Protein AF-D7KHI1-F1 (afdb_monomer)

Radius of gyration: 19.26 Å; Cα contacts (8 Å, |Δi|>4): 68; chains: 1; bounding box: 57×37×39 Å

Organism: Arabidopsis lyrata subsp. lyrata (NCBI:txid81972)

Foldseek 3Di:
DPPPPVVVVVVVVVVVCCVPPCPPPPVQVCQQCVLVVQLVPPPDPCSVPRDNPRDDDDDDPLAEDDPDPVLVVLLVVQLVVLCVPPRPVSRSVDYSPCSVVVVVVVVVVVVVVVD

Sequence (115 aa):
MYMGIRYQSNCNRYQSKLIHGYSQLDKTHYLQTFPYLVRKFGANELMQNFPLQPLTFARNTHVAQASDIANSGMLALYFLEAHATGGISKVYLVQESGMRERAEQLAVEMYEHEK

Secondary structure (DSSP, 8-state):
--SSHHHHHHHHHHHHHHHHHSTTHHHHHHHHHHHHHHHHH--SHHHHT---SPPPP----SSPPPSSGGGHHHHHHHHHHHHHHHHHHHHTT--STTHHHHHHHHHHHHHHHT-

InterPro domains:
  IPR003653 Ulp1 protease family, C-terminal catalytic domain [PF02902] (34-113)

Solvent-accessible surface area (backbone atoms only — not comparable to full-atom values): 6890 Å² total; per-residue (Å²): 144,82,77,67,65,67,57,58,55,50,52,53,55,52,47,57,51,54,67,70,66,50,69,66,70,51,60,56,49,51,31,56,44,47,36,55,50,41,33,74,72,37,92,46,72,69,32,53,63,43,69,75,65,64,58,81,87,78,90,72,80,70,45,65,73,68,92,44,79,86,46,45,64,58,52,52,52,52,40,51,52,27,32,73,76,58,33,71,72,38,28,50,69,48,62,71,78,63,50,66,64,50,50,54,49,50,54,49,53,56,59,59,72,76,108

pLDDT: mean 73.82, std 22.14, range [28.47, 93.62]

Mean predicted aligned error: 12.73 Å

Structure (mmCIF, N/CA/C/O backbone):
data_AF-D7KHI1-F1
#
_entry.id   AF-D7KHI1-F1
#
loop_
_atom_site.group_PDB
_atom_site.id
_atom_site.type_symbol
_atom_site.label_atom_id
_atom_site.label_alt_id
_atom_site.label_comp_id
_atom_site.label_asym_id
_atom_site.label_entity_id
_atom_site.label_seq_id
_atom_site.pdbx_PDB_ins_code
_atom_site.Cartn_x
_atom_site.Cartn_y
_atom_site.Cartn_z
_atom_site.occupancy
_atom_site.B_iso_or_equiv
_atom_site.auth_seq_id
_atom_site.auth_comp_id
_atom_site.auth_asym_id
_atom_site.auth_atom_id
_atom_site.pdbx_PDB_model_num
ATOM 1 N N . MET A 1 1 ? 43.424 5.926 -7.056 1.00 37.22 1 MET A N 1
ATOM 2 C CA . MET A 1 1 ? 42.399 4.874 -7.240 1.00 37.22 1 MET A CA 1
ATOM 3 C C . MET A 1 1 ? 42.355 3.957 -6.009 1.00 37.22 1 MET A C 1
ATOM 5 O O . MET A 1 1 ? 42.793 2.832 -6.098 1.00 37.22 1 MET A O 1
ATOM 9 N N . TYR A 1 2 ? 41.902 4.434 -4.837 1.00 33.53 2 TYR A N 1
ATOM 10 C CA . TYR A 1 2 ? 41.768 3.600 -3.613 1.00 33.53 2 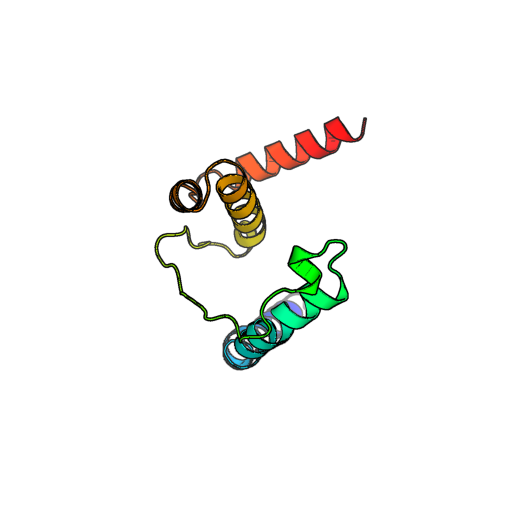TYR A CA 1
ATOM 11 C C . TYR A 1 2 ? 40.693 4.130 -2.631 1.00 33.53 2 TYR A C 1
ATOM 13 O O . TYR A 1 2 ? 40.732 3.845 -1.439 1.00 33.53 2 TYR A O 1
ATOM 21 N N . MET A 1 3 ? 39.707 4.896 -3.120 1.00 29.20 3 MET A N 1
ATOM 22 C CA . MET A 1 3 ? 38.611 5.444 -2.295 1.00 29.20 3 MET A CA 1
ATOM 23 C C . MET A 1 3 ? 37.235 4.796 -2.547 1.00 29.20 3 MET A C 1
ATOM 25 O O . MET A 1 3 ? 36.268 5.183 -1.908 1.00 29.20 3 MET A O 1
ATOM 29 N N . GLY A 1 4 ? 37.124 3.796 -3.431 1.00 29.72 4 GLY A N 1
ATOM 30 C CA . GLY A 1 4 ? 35.842 3.119 -3.711 1.00 29.72 4 GLY A CA 1
ATOM 31 C C . GLY A 1 4 ? 35.538 1.924 -2.796 1.00 29.72 4 GLY A C 1
ATOM 32 O O . GLY A 1 4 ? 34.393 1.680 -2.435 1.00 29.72 4 GLY A O 1
ATOM 33 N N . ILE A 1 5 ? 36.570 1.198 -2.353 1.00 31.17 5 ILE A N 1
ATOM 34 C CA . ILE A 1 5 ? 36.395 -0.120 -1.713 1.00 31.17 5 ILE A CA 1
ATOM 35 C C . ILE A 1 5 ? 35.991 0.001 -0.228 1.00 31.17 5 ILE A C 1
ATOM 37 O O . ILE A 1 5 ? 35.263 -0.842 0.299 1.00 31.17 5 ILE A O 1
ATOM 41 N N . ARG A 1 6 ? 36.396 1.077 0.467 1.00 28.47 6 ARG A N 1
ATOM 42 C CA . ARG A 1 6 ? 36.037 1.282 1.888 1.00 28.47 6 ARG A CA 1
ATOM 43 C C . ARG A 1 6 ? 34.580 1.709 2.101 1.00 28.47 6 ARG A C 1
ATOM 45 O O . ARG A 1 6 ? 34.032 1.409 3.158 1.00 28.47 6 ARG A O 1
ATOM 52 N N . TYR A 1 7 ? 33.943 2.350 1.119 1.00 31.72 7 TYR A N 1
ATOM 53 C CA . TYR A 1 7 ? 32.537 2.762 1.233 1.00 31.72 7 TYR A CA 1
ATOM 54 C C . TYR A 1 7 ? 31.579 1.568 1.093 1.00 31.72 7 TYR A C 1
ATOM 56 O O . TYR A 1 7 ? 30.660 1.416 1.897 1.00 31.72 7 TYR A O 1
ATOM 64 N N . GLN A 1 8 ? 31.854 0.652 0.157 1.00 31.44 8 GLN A N 1
ATOM 65 C CA . GLN A 1 8 ? 31.061 -0.572 -0.030 1.00 31.44 8 GLN A CA 1
ATOM 66 C C . GLN A 1 8 ? 31.151 -1.535 1.162 1.00 31.44 8 GLN A C 1
ATOM 68 O O . GLN A 1 8 ? 30.141 -2.096 1.583 1.00 31.44 8 GLN A O 1
ATOM 73 N N . SER A 1 9 ? 32.338 -1.688 1.759 1.00 30.64 9 SER A N 1
ATOM 74 C CA . SER A 1 9 ? 32.522 -2.587 2.907 1.00 30.64 9 SER A CA 1
ATOM 75 C C . SER A 1 9 ? 31.790 -2.097 4.166 1.00 30.64 9 SER A C 1
ATOM 77 O O . SER A 1 9 ? 31.181 -2.894 4.882 1.00 30.64 9 SER A O 1
ATOM 79 N N . ASN A 1 10 ? 31.752 -0.779 4.402 1.00 31.16 10 ASN A N 1
ATOM 80 C CA . ASN A 1 10 ? 30.966 -0.215 5.500 1.00 31.16 10 ASN A CA 1
ATOM 81 C C . ASN A 1 10 ? 29.458 -0.341 5.246 1.00 31.16 10 ASN A C 1
ATOM 83 O O . ASN A 1 10 ? 28.740 -0.734 6.162 1.00 31.16 10 ASN A O 1
ATOM 87 N N . CYS A 1 11 ? 28.978 -0.113 4.019 1.00 33.50 11 CYS A N 1
ATOM 88 C CA . CYS A 1 11 ? 27.557 -0.274 3.691 1.00 33.50 11 CYS A CA 1
ATOM 89 C C . CYS A 1 11 ? 27.066 -1.708 3.967 1.00 33.50 11 CYS A C 1
ATOM 91 O O . CYS A 1 11 ? 26.061 -1.893 4.649 1.00 33.50 11 CYS A O 1
ATOM 93 N N . ASN A 1 12 ? 27.848 -2.725 3.588 1.00 32.59 12 ASN A N 1
ATOM 94 C CA . ASN A 1 12 ? 27.519 -4.129 3.866 1.00 32.59 12 ASN A CA 1
ATOM 95 C C . ASN A 1 12 ? 27.534 -4.475 5.367 1.00 32.59 12 ASN A C 1
ATOM 97 O O . ASN A 1 12 ? 26.731 -5.286 5.834 1.00 32.59 12 ASN A O 1
ATOM 101 N N . ARG A 1 13 ? 28.411 -3.843 6.160 1.00 29.84 13 ARG A N 1
ATOM 102 C CA . ARG A 1 13 ? 28.491 -4.076 7.613 1.00 29.84 13 ARG A CA 1
ATOM 103 C C . ARG A 1 13 ? 27.348 -3.410 8.382 1.00 29.84 13 ARG A C 1
ATOM 105 O O . ARG A 1 13 ? 26.873 -3.979 9.366 1.00 29.84 13 ARG A O 1
ATOM 112 N N . TYR A 1 14 ? 26.882 -2.247 7.922 1.00 34.34 14 TYR A N 1
ATOM 113 C CA . TYR A 1 14 ? 25.665 -1.615 8.437 1.00 34.34 14 TYR A CA 1
ATOM 114 C C . TYR A 1 14 ? 24.410 -2.374 7.992 1.00 34.34 14 TYR A C 1
ATOM 116 O O . TYR A 1 14 ? 23.530 -2.593 8.819 1.00 34.34 14 TYR A O 1
ATOM 124 N N . GLN A 1 15 ? 24.359 -2.878 6.756 1.00 36.22 15 GLN A N 1
ATOM 125 C CA . GLN A 1 15 ? 23.242 -3.697 6.273 1.00 36.22 15 GLN A CA 1
ATOM 126 C C . GLN A 1 15 ? 23.112 -5.024 7.033 1.00 36.22 15 GLN A C 1
ATOM 128 O O . GLN A 1 15 ? 22.011 -5.385 7.437 1.00 36.22 15 GLN A O 1
ATOM 133 N N . SER A 1 16 ? 24.215 -5.714 7.340 1.00 33.03 16 SER A N 1
ATOM 134 C CA . SER A 1 16 ? 24.165 -6.957 8.128 1.00 33.03 16 SER A CA 1
ATOM 135 C C . SER A 1 16 ? 23.608 -6.739 9.547 1.00 33.03 16 SER A C 1
ATOM 137 O O . SER A 1 16 ? 22.804 -7.544 10.021 1.00 33.03 16 SER A O 1
ATOM 139 N N . LYS A 1 17 ? 23.958 -5.621 10.204 1.00 33.16 17 LYS A N 1
ATOM 140 C CA . LYS A 1 17 ? 23.430 -5.278 11.538 1.00 33.16 17 LYS A CA 1
ATOM 141 C C . LYS A 1 17 ? 22.001 -4.722 11.505 1.00 33.16 17 LYS A C 1
ATOM 143 O O . LYS A 1 17 ? 21.233 -5.011 12.420 1.00 33.16 17 LYS A O 1
ATOM 148 N N . LEU A 1 18 ? 21.622 -3.989 10.455 1.00 40.12 18 LEU A N 1
ATOM 149 C CA . LEU A 1 18 ? 20.256 -3.486 10.263 1.00 40.12 18 LEU A CA 1
ATOM 150 C C . LEU A 1 18 ? 19.262 -4.620 9.974 1.00 40.12 18 LEU A C 1
ATOM 152 O O . LEU A 1 18 ? 18.162 -4.620 10.516 1.00 40.12 18 LEU A O 1
ATOM 156 N N . ILE A 1 19 ? 19.660 -5.629 9.195 1.00 45.12 19 ILE A N 1
ATOM 157 C CA . ILE A 1 19 ? 18.758 -6.714 8.778 1.00 45.12 19 ILE A CA 1
ATOM 158 C C . ILE A 1 19 ? 18.506 -7.727 9.912 1.00 45.12 19 ILE A C 1
ATOM 160 O O . ILE A 1 19 ? 17.397 -8.247 10.025 1.00 45.12 19 ILE A O 1
ATOM 164 N N . HIS A 1 20 ? 19.488 -7.985 10.786 1.00 38.81 20 HIS A N 1
ATOM 165 C CA . HIS A 1 20 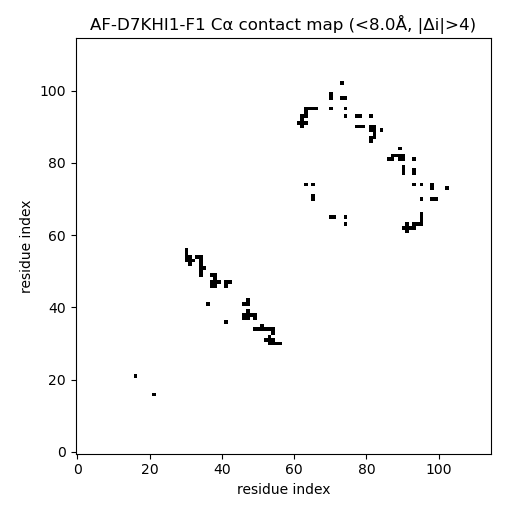? 19.345 -8.992 11.852 1.00 38.81 20 HIS A CA 1
ATOM 166 C C . HIS A 1 20 ? 18.976 -8.427 13.237 1.00 38.81 20 HIS A C 1
ATOM 168 O O . HIS A 1 20 ? 18.363 -9.147 14.020 1.00 38.81 20 HIS A O 1
ATOM 174 N N . GLY A 1 21 ? 19.295 -7.164 13.553 1.00 32.00 21 GLY A N 1
ATOM 175 C CA . GLY A 1 21 ? 19.064 -6.588 14.891 1.00 32.00 21 GLY A CA 1
ATOM 176 C C . GLY A 1 21 ? 17.744 -5.826 15.076 1.00 32.00 21 GLY A C 1
ATOM 177 O O . GLY A 1 21 ? 17.222 -5.774 16.186 1.00 32.00 21 GLY A O 1
ATOM 178 N N . TYR A 1 22 ? 17.176 -5.260 14.006 1.00 38.53 22 TYR A N 1
ATOM 179 C CA . TYR A 1 22 ? 16.001 -4.372 14.080 1.00 38.53 22 TYR A CA 1
ATOM 180 C C . TYR A 1 22 ? 14.660 -5.077 13.821 1.00 38.53 22 TYR A C 1
ATOM 182 O O . TYR A 1 22 ? 13.595 -4.475 13.923 1.00 38.53 22 TYR A O 1
ATOM 190 N N . SER A 1 23 ? 14.670 -6.368 13.483 1.00 44.44 23 SER A N 1
ATOM 191 C CA . SER A 1 23 ? 13.487 -7.023 12.910 1.00 44.44 23 SER A CA 1
ATOM 192 C C . SER A 1 23 ? 12.418 -7.460 13.925 1.00 44.44 23 SER A C 1
ATOM 194 O O . SER A 1 23 ? 11.287 -7.730 13.508 1.00 44.44 23 SER A O 1
ATOM 196 N N . GLN A 1 24 ? 12.742 -7.525 15.223 1.00 41.16 24 GLN A N 1
ATOM 197 C CA . GLN A 1 24 ? 11.825 -7.992 16.278 1.00 41.16 24 GLN A CA 1
ATOM 198 C C . GLN A 1 24 ? 11.480 -6.934 17.337 1.00 41.16 24 GLN A C 1
ATOM 200 O O . GLN A 1 24 ? 10.329 -6.890 17.761 1.00 41.16 24 GLN A O 1
ATOM 205 N N . LEU A 1 25 ? 12.425 -6.077 17.740 1.00 42.69 25 LEU A N 1
ATOM 206 C CA . LEU A 1 25 ? 12.208 -5.065 18.789 1.00 42.69 25 LEU A CA 1
ATOM 207 C C . LEU A 1 25 ? 11.388 -3.850 18.317 1.00 42.69 25 LEU A C 1
ATOM 209 O O . LEU A 1 25 ? 10.667 -3.258 19.112 1.00 42.69 25 LEU A O 1
ATOM 213 N N . ASP A 1 26 ? 11.464 -3.497 17.032 1.00 52.53 26 ASP A N 1
ATOM 214 C CA . ASP A 1 26 ? 10.831 -2.280 16.496 1.00 52.53 26 ASP A CA 1
ATOM 215 C C . ASP A 1 26 ? 9.369 -2.513 16.061 1.00 52.53 26 ASP A C 1
ATOM 217 O O . ASP A 1 26 ? 8.487 -1.666 16.216 1.00 52.53 26 ASP A O 1
ATOM 221 N N . LYS A 1 27 ? 9.060 -3.730 15.586 1.00 53.72 27 LYS A N 1
ATOM 222 C CA . LYS A 1 27 ? 7.703 -4.095 15.139 1.00 53.72 27 LYS A CA 1
ATOM 223 C C . LYS A 1 27 ? 6.692 -4.075 16.282 1.00 53.72 27 LYS A C 1
ATOM 225 O O . LYS A 1 27 ? 5.560 -3.646 16.091 1.00 53.72 27 LYS A O 1
ATOM 230 N N . THR A 1 28 ? 7.087 -4.531 17.468 1.00 58.06 28 THR A N 1
ATOM 231 C CA . THR A 1 28 ? 6.233 -4.516 18.663 1.00 58.06 28 THR A CA 1
ATOM 232 C C . THR A 1 28 ? 6.005 -3.102 19.182 1.00 58.06 28 THR A C 1
ATOM 234 O O . THR A 1 28 ? 4.899 -2.802 19.626 1.00 58.06 28 THR A O 1
ATOM 237 N N . HIS A 1 29 ? 6.998 -2.215 19.067 1.00 70.62 29 HIS A N 1
ATOM 238 C CA . HIS A 1 29 ? 6.864 -0.827 19.500 1.00 70.62 29 HIS A CA 1
ATOM 239 C C . HIS A 1 29 ? 5.841 -0.055 18.657 1.00 70.62 29 HIS A C 1
ATOM 241 O O . HIS A 1 29 ? 4.971 0.617 19.213 1.00 70.62 29 HIS A O 1
ATOM 247 N N . TYR A 1 30 ? 5.872 -0.202 17.327 1.00 68.19 30 TYR A N 1
ATOM 248 C CA . TYR A 1 30 ? 4.880 0.427 16.447 1.00 68.19 30 TYR A CA 1
ATOM 249 C C . TYR A 1 30 ? 3.446 -0.024 16.770 1.00 68.19 30 TYR A C 1
ATOM 251 O O . TYR A 1 30 ? 2.545 0.800 16.907 1.00 68.19 30 TYR A O 1
ATOM 259 N N . LEU A 1 31 ? 3.232 -1.328 16.971 1.00 75.25 31 LEU A N 1
ATOM 260 C CA . LEU A 1 31 ? 1.909 -1.893 17.274 1.00 75.25 31 LEU A CA 1
ATOM 261 C C . LEU A 1 31 ? 1.347 -1.432 18.625 1.00 75.25 31 LEU A C 1
ATOM 263 O O . LEU A 1 31 ? 0.131 -1.318 18.786 1.00 75.25 31 LEU A O 1
ATOM 267 N N . GLN A 1 32 ? 2.230 -1.171 19.589 1.00 81.81 32 GLN A N 1
ATOM 268 C CA . GLN A 1 32 ? 1.865 -0.648 20.901 1.00 81.81 32 GLN A CA 1
ATOM 269 C C . GLN A 1 32 ? 1.578 0.853 20.856 1.00 81.81 32 GLN A C 1
ATOM 271 O O . GLN A 1 32 ? 0.675 1.316 21.540 1.00 81.81 32 GLN A O 1
ATOM 276 N N . THR A 1 33 ? 2.328 1.618 20.061 1.00 85.69 33 THR A N 1
ATOM 277 C CA . THR A 1 33 ? 2.267 3.089 20.062 1.00 85.69 33 THR A CA 1
ATOM 278 C C . THR A 1 33 ? 1.271 3.667 19.064 1.00 85.69 33 THR A C 1
ATOM 280 O O . THR A 1 33 ? 0.740 4.751 19.307 1.00 85.69 33 THR A O 1
ATOM 283 N N . PHE A 1 34 ? 0.959 2.958 17.978 1.00 85.25 34 PHE A N 1
ATOM 284 C CA . PHE A 1 34 ? 0.073 3.457 16.927 1.00 85.25 34 PHE A CA 1
ATOM 285 C C . PHE A 1 34 ? -1.311 3.900 17.435 1.00 85.25 34 PHE A C 1
ATOM 287 O O . PHE A 1 34 ? -1.704 5.025 17.124 1.00 85.25 34 PHE A O 1
ATOM 294 N N . PRO A 1 35 ? -2.033 3.132 18.278 1.00 87.50 35 PRO A N 1
ATOM 295 C CA . PRO A 1 35 ? -3.313 3.589 18.822 1.00 87.50 35 PRO A CA 1
ATOM 296 C C . PRO A 1 35 ? -3.227 4.917 19.587 1.00 87.50 35 PRO A C 1
ATOM 298 O O . PRO A 1 35 ? -4.122 5.759 19.500 1.00 87.50 35 PRO A O 1
ATOM 301 N N . TYR A 1 36 ? -2.124 5.137 20.307 1.00 87.69 36 TYR A N 1
ATOM 302 C CA . TYR A 1 36 ? -1.880 6.382 21.034 1.00 87.69 36 TYR A CA 1
ATOM 303 C C . TYR A 1 36 ? -1.585 7.542 20.083 1.00 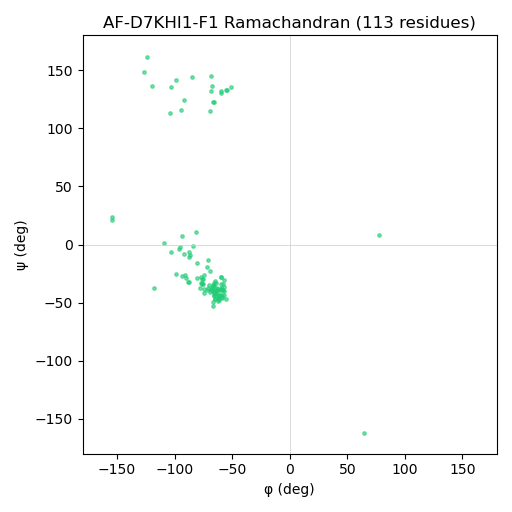87.69 36 TYR A C 1
ATOM 305 O O . TYR A 1 36 ? -2.051 8.656 20.322 1.00 87.69 36 TYR A O 1
ATOM 313 N N . LEU A 1 37 ? -0.857 7.291 18.990 1.00 86.25 37 LEU A N 1
ATOM 314 C CA . LEU A 1 37 ? -0.628 8.284 17.939 1.00 86.25 37 LEU A CA 1
ATOM 315 C C . LEU A 1 37 ? -1.947 8.702 17.280 1.00 86.25 37 LEU A C 1
ATOM 317 O O . LEU A 1 37 ? -2.195 9.898 17.137 1.00 86.25 37 LEU A O 1
ATOM 321 N N . VAL A 1 38 ? -2.820 7.741 16.959 1.00 86.88 38 VAL A N 1
ATOM 322 C CA . VAL A 1 38 ? -4.141 8.014 16.367 1.00 86.88 38 VAL A CA 1
ATOM 323 C C . VAL A 1 38 ? -4.977 8.916 17.273 1.00 86.88 38 VAL A C 1
ATOM 325 O O . VAL A 1 38 ? -5.520 9.908 16.794 1.00 86.88 38 VAL A O 1
ATOM 328 N N . ARG A 1 39 ? -5.029 8.642 18.583 1.00 90.12 39 ARG A N 1
ATOM 329 C CA . ARG A 1 39 ? -5.747 9.515 19.528 1.00 90.12 39 ARG A CA 1
ATOM 330 C C . ARG A 1 39 ? -5.119 10.896 19.663 1.00 90.12 39 ARG A C 1
ATOM 332 O O . ARG A 1 39 ? -5.839 11.883 19.750 1.00 90.12 39 ARG A O 1
ATOM 339 N N . LYS A 1 40 ? -3.785 10.966 19.713 1.00 89.12 40 LYS A N 1
ATOM 340 C CA . LYS A 1 40 ? -3.054 12.217 19.956 1.00 89.12 40 LYS A CA 1
ATOM 341 C C . LYS A 1 40 ? -3.182 13.205 18.796 1.00 89.12 40 LYS A C 1
ATOM 343 O O . LYS A 1 40 ? -3.270 14.402 19.040 1.00 89.12 40 LYS A O 1
ATOM 348 N N . PHE A 1 41 ? -3.156 12.709 17.561 1.00 88.81 41 PHE A N 1
ATOM 349 C CA . PHE A 1 41 ? -3.199 13.538 16.352 1.00 88.81 41 PHE A CA 1
ATOM 350 C C . PHE A 1 41 ? -4.568 13.541 15.660 1.00 88.81 41 PHE A C 1
ATOM 352 O O . PHE A 1 41 ? -4.773 14.279 14.699 1.00 88.81 41 PHE A O 1
ATOM 359 N N . GLY A 1 42 ? -5.508 12.721 16.129 1.00 84.19 42 GLY A N 1
ATOM 360 C CA . GLY A 1 42 ? -6.843 12.608 15.567 1.00 84.19 42 GLY A CA 1
ATOM 361 C C . GLY A 1 42 ? -7.674 13.873 15.745 1.00 84.19 42 GLY A C 1
ATOM 362 O O . GLY A 1 42 ? -7.936 14.308 16.864 1.00 84.19 42 GLY A O 1
ATOM 363 N N . ALA A 1 43 ? -8.147 14.428 14.632 1.00 81.62 43 ALA A N 1
ATOM 364 C CA . ALA A 1 43 ? -8.984 15.628 14.625 1.00 81.62 43 ALA A CA 1
ATOM 365 C C . ALA A 1 43 ? -10.492 15.338 14.765 1.00 81.62 43 ALA A C 1
ATOM 367 O O . ALA A 1 43 ? -11.278 16.273 14.877 1.00 81.62 43 ALA A O 1
ATOM 368 N N . ASN A 1 44 ? -10.909 14.065 14.745 1.00 89.50 44 ASN A N 1
ATOM 369 C CA . ASN A 1 44 ? -12.317 13.666 14.819 1.00 89.50 44 ASN A CA 1
ATOM 370 C C . ASN A 1 44 ? -12.596 12.703 15.985 1.00 89.50 44 ASN A C 1
ATOM 372 O O . ASN A 1 44 ? -11.690 12.049 16.508 1.00 89.50 44 ASN A O 1
ATOM 376 N N . GLU A 1 45 ? -13.871 12.598 16.364 1.00 88.31 45 GLU A N 1
ATOM 377 C CA . GLU A 1 45 ? -14.325 11.791 17.505 1.00 88.31 45 GLU A CA 1
ATOM 378 C C . GLU A 1 45 ? -13.977 10.302 17.369 1.00 88.31 45 GLU A C 1
ATOM 380 O O . GLU A 1 45 ? -13.663 9.647 18.362 1.00 88.31 45 GLU A O 1
ATOM 385 N N . LEU A 1 46 ? -13.977 9.758 16.147 1.00 86.56 46 LEU A N 1
ATOM 386 C CA . LEU A 1 46 ? -13.630 8.354 15.900 1.00 86.56 46 LEU A CA 1
ATOM 387 C C . LEU A 1 46 ? -12.160 8.078 16.233 1.00 86.56 46 LEU A C 1
ATOM 389 O O . LEU A 1 46 ? -11.837 7.061 16.845 1.00 86.56 46 LEU A O 1
ATOM 393 N N . MET A 1 47 ? -11.267 8.996 15.868 1.00 88.19 47 MET A N 1
ATOM 394 C CA . MET A 1 47 ? -9.839 8.877 16.151 1.00 88.19 47 MET A CA 1
ATOM 395 C C . MET A 1 47 ? -9.525 9.150 17.625 1.00 88.19 47 MET A C 1
ATOM 397 O O . MET A 1 47 ? -8.708 8.442 18.208 1.00 88.19 47 MET A O 1
ATOM 401 N N . GLN A 1 48 ? -10.203 10.110 18.262 1.00 88.19 48 GLN A N 1
ATOM 402 C CA . GLN A 1 48 ? -10.043 10.389 19.698 1.00 88.19 48 GLN A CA 1
ATOM 403 C C . GLN A 1 48 ? -10.483 9.206 20.574 1.00 88.19 48 GLN A C 1
ATOM 405 O O . GLN A 1 48 ? -9.871 8.934 21.609 1.00 88.19 48 GLN A O 1
ATOM 410 N N . ASN A 1 49 ? -11.489 8.454 20.123 1.00 89.94 49 ASN A N 1
ATOM 411 C CA . ASN A 1 49 ? -11.997 7.263 20.804 1.00 89.94 49 ASN A CA 1
ATOM 412 C C . ASN A 1 49 ? -11.359 5.948 20.320 1.00 89.94 49 ASN A C 1
ATOM 414 O O . ASN A 1 49 ? -11.775 4.872 20.751 1.00 89.94 49 ASN A O 1
ATOM 418 N N . PHE A 1 50 ? -10.324 6.001 19.472 1.00 88.56 50 PHE A N 1
ATOM 419 C CA . PHE A 1 50 ? -9.717 4.811 18.867 1.00 88.56 50 PHE A CA 1
ATOM 420 C C . PHE A 1 50 ? -9.258 3.787 19.927 1.00 88.56 50 PHE A C 1
ATOM 422 O O . PHE A 1 50 ? -8.615 4.190 20.895 1.00 88.56 50 PHE A O 1
ATOM 429 N N . PRO A 1 51 ? -9.547 2.479 19.828 1.00 88.81 51 PRO A N 1
ATOM 430 C CA . PRO A 1 51 ? -9.195 1.513 20.876 1.00 88.81 51 PRO A CA 1
ATOM 431 C C . PRO A 1 51 ? -7.684 1.450 21.152 1.00 88.81 51 PRO A C 1
ATOM 433 O O . PRO A 1 51 ? -6.902 1.274 20.228 1.00 88.81 51 PRO A O 1
ATOM 436 N N . LEU A 1 52 ? -7.264 1.530 22.422 1.00 86.94 52 LEU A N 1
ATOM 437 C CA . LEU A 1 52 ? -5.842 1.454 22.828 1.00 86.94 52 LEU A CA 1
ATOM 438 C C . LEU A 1 52 ? -5.294 0.025 22.928 1.00 86.94 52 LEU A C 1
ATOM 440 O O . LEU A 1 52 ? -4.218 -0.202 23.478 1.00 86.94 52 LEU A O 1
ATOM 444 N N . GLN A 1 53 ? -6.047 -0.955 22.440 1.00 85.44 53 GLN A N 1
ATOM 445 C CA . GLN A 1 53 ? -5.583 -2.332 22.421 1.00 85.44 53 GLN A CA 1
ATOM 446 C C . GLN A 1 53 ? -4.408 -2.446 21.439 1.00 85.44 53 GLN A C 1
ATOM 448 O O . GLN A 1 53 ? -4.482 -1.869 20.350 1.00 85.44 53 GLN A O 1
ATOM 453 N N . PRO A 1 54 ? -3.330 -3.168 21.798 1.00 75.94 54 PRO A N 1
ATOM 454 C CA . PRO A 1 54 ? -2.220 -3.387 20.885 1.00 75.94 54 PRO A CA 1
ATOM 455 C C . PRO A 1 54 ? -2.716 -3.993 19.577 1.00 75.94 54 PRO A C 1
ATOM 457 O O . PRO A 1 54 ? -3.481 -4.961 19.579 1.00 75.94 54 PRO A O 1
ATOM 460 N N . LEU A 1 55 ? -2.264 -3.429 18.461 1.00 80.19 55 LEU A N 1
ATOM 461 C CA . LEU A 1 55 ? -2.574 -3.996 17.158 1.00 80.19 55 LEU A CA 1
ATOM 462 C C . LEU A 1 55 ? -1.866 -5.344 16.996 1.00 80.19 55 LEU A C 1
ATOM 464 O O . LEU A 1 55 ? -0.741 -5.542 17.458 1.00 80.19 55 LEU A O 1
ATOM 468 N N . THR A 1 56 ? -2.520 -6.275 16.311 1.00 76.25 56 THR A N 1
ATOM 469 C CA . THR A 1 56 ? -1.925 -7.562 15.952 1.00 76.25 56 THR A CA 1
ATOM 470 C C . THR A 1 56 ? -1.418 -7.516 14.517 1.00 76.25 56 THR A C 1
ATOM 472 O O . THR A 1 56 ? -2.023 -6.906 13.635 1.00 76.25 56 THR A O 1
ATOM 475 N N . PHE A 1 57 ? -0.271 -8.150 14.275 1.00 70.38 57 PHE A N 1
ATOM 476 C CA . PHE A 1 57 ? 0.283 -8.259 12.932 1.00 70.38 57 PHE A CA 1
ATOM 477 C C . PHE A 1 57 ? -0.202 -9.546 12.271 1.00 70.38 57 PHE A C 1
ATOM 479 O O . PHE A 1 57 ? 0.045 -10.639 12.780 1.00 70.38 57 PHE A O 1
ATOM 486 N N . ALA A 1 58 ? -0.819 -9.418 11.101 1.00 72.75 58 ALA A N 1
ATOM 487 C CA . ALA A 1 58 ? -1.022 -10.532 10.190 1.00 72.75 58 ALA A CA 1
ATOM 488 C C . ALA A 1 58 ? -0.022 -10.399 9.040 1.00 72.75 58 ALA A C 1
ATOM 490 O O . ALA A 1 58 ? -0.098 -9.466 8.238 1.00 72.75 58 ALA A O 1
ATOM 491 N N . ARG A 1 59 ? 0.935 -11.332 8.951 1.00 72.00 59 ARG A N 1
ATOM 492 C CA . ARG A 1 59 ? 1.821 -11.387 7.786 1.00 72.00 59 ARG A CA 1
ATOM 493 C C . ARG A 1 59 ? 0.995 -11.822 6.586 1.00 72.00 59 ARG A C 1
ATOM 495 O O . ARG A 1 59 ? 0.540 -12.960 6.540 1.00 72.00 59 ARG A O 1
ATOM 502 N N . ASN A 1 60 ? 0.850 -10.938 5.609 1.00 76.44 60 ASN A N 1
ATOM 503 C CA . ASN A 1 60 ? 0.237 -11.293 4.345 1.00 76.44 60 ASN A CA 1
ATOM 504 C C . ASN A 1 60 ? 1.317 -11.683 3.333 1.00 76.44 60 ASN A C 1
ATOM 506 O O . ASN A 1 60 ? 2.164 -10.865 2.987 1.00 76.44 60 ASN A O 1
ATOM 510 N N . THR A 1 61 ? 1.312 -12.938 2.890 1.00 80.44 61 THR A N 1
ATOM 511 C CA . THR A 1 61 ? 2.258 -13.456 1.887 1.00 80.44 61 THR A CA 1
ATOM 512 C C . THR A 1 61 ? 1.698 -13.429 0.467 1.00 80.44 61 THR A C 1
ATOM 514 O O . THR A 1 61 ? 2.403 -13.810 -0.458 1.00 80.44 61 THR A O 1
ATOM 517 N N . HIS A 1 62 ? 0.446 -13.001 0.285 1.00 84.25 62 HIS A N 1
ATOM 518 C CA . HIS A 1 62 ? -0.206 -12.921 -1.024 1.00 84.25 62 HIS A CA 1
ATOM 519 C C . HIS A 1 62 ? 0.070 -11.601 -1.753 1.00 84.25 62 HIS A C 1
ATOM 521 O O . HIS A 1 62 ? -0.277 -11.468 -2.920 1.00 84.25 62 HIS A O 1
ATOM 527 N N . VAL A 1 63 ? 0.684 -10.625 -1.080 1.00 87.50 63 VAL A N 1
ATOM 528 C CA . VAL A 1 63 ? 1.110 -9.365 -1.699 1.00 87.50 63 VAL A CA 1
ATOM 529 C C . VAL A 1 63 ? 2.479 -9.519 -2.352 1.00 87.50 63 VAL A C 1
ATOM 531 O O . VAL A 1 63 ? 3.353 -10.212 -1.818 1.00 87.50 63 VAL A O 1
ATOM 534 N N . ALA A 1 64 ? 2.679 -8.841 -3.484 1.00 88.75 64 ALA A N 1
ATOM 535 C CA . ALA A 1 64 ? 3.961 -8.825 -4.179 1.00 88.75 64 ALA A CA 1
ATOM 536 C C . ALA A 1 64 ? 5.112 -8.458 -3.228 1.00 88.75 64 ALA A C 1
ATOM 538 O O . ALA A 1 64 ? 5.006 -7.546 -2.409 1.00 88.75 64 ALA A O 1
ATOM 539 N N . GLN A 1 65 ? 6.211 -9.201 -3.320 1.00 88.12 65 GLN A N 1
ATOM 540 C CA . GLN A 1 65 ? 7.437 -8.912 -2.586 1.00 88.12 65 GLN A CA 1
ATOM 541 C C . GLN A 1 65 ? 8.428 -8.279 -3.552 1.00 88.12 65 GLN A C 1
ATOM 543 O O 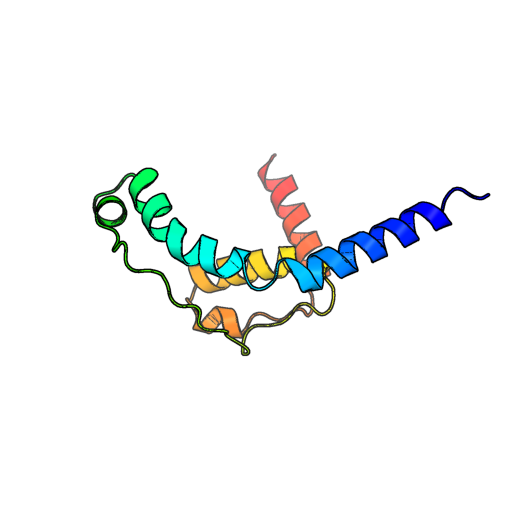. GLN A 1 65 ? 8.578 -8.769 -4.668 1.00 88.12 65 GLN A O 1
ATOM 548 N N . ALA A 1 66 ? 9.090 -7.211 -3.119 1.00 87.94 66 ALA A N 1
ATOM 549 C CA . ALA A 1 66 ? 10.117 -6.565 -3.920 1.00 87.94 66 ALA A CA 1
ATOM 550 C C . ALA A 1 66 ? 11.308 -7.519 -4.099 1.00 87.94 66 ALA A C 1
ATOM 552 O O . ALA A 1 66 ? 11.883 -7.978 -3.108 1.00 87.94 66 ALA A O 1
ATOM 553 N N . SER A 1 67 ? 11.672 -7.815 -5.344 1.00 87.75 67 SER A N 1
ATOM 554 C CA . SER A 1 67 ? 12.906 -8.530 -5.674 1.00 87.75 67 SER A CA 1
ATOM 555 C C . SER A 1 67 ? 14.128 -7.611 -5.584 1.00 87.75 67 SER A C 1
ATOM 557 O O . SER A 1 67 ? 15.214 -8.077 -5.240 1.00 87.75 67 SER A O 1
ATOM 559 N N . ASP A 1 68 ? 13.935 -6.305 -5.801 1.00 84.88 68 ASP A N 1
ATOM 560 C CA . ASP A 1 68 ? 14.933 -5.253 -5.587 1.00 84.88 68 ASP A CA 1
ATOM 561 C C . ASP A 1 68 ? 14.437 -4.234 -4.548 1.00 84.88 68 ASP A C 1
ATOM 563 O O . ASP A 1 68 ? 13.299 -3.760 -4.590 1.00 84.88 68 ASP A O 1
ATOM 567 N N . ILE A 1 69 ? 15.319 -3.838 -3.628 1.00 85.44 69 ILE A N 1
ATOM 568 C CA . ILE A 1 69 ? 15.044 -2.786 -2.647 1.00 85.44 69 ILE A CA 1
ATOM 569 C C . ILE A 1 69 ? 14.653 -1.460 -3.312 1.00 85.44 69 ILE A C 1
ATOM 571 O O . ILE A 1 69 ? 13.836 -0.726 -2.755 1.00 85.44 69 ILE A O 1
ATOM 575 N N . ALA A 1 70 ? 15.166 -1.173 -4.512 1.00 83.81 70 ALA A N 1
ATOM 576 C CA . ALA A 1 70 ? 14.825 0.021 -5.279 1.00 83.81 70 ALA A CA 1
ATOM 577 C C . ALA A 1 70 ? 13.322 0.113 -5.605 1.00 83.81 70 ALA A C 1
ATOM 579 O O . ALA A 1 70 ? 12.778 1.213 -5.689 1.00 83.81 70 ALA A O 1
ATOM 580 N N . ASN A 1 71 ? 12.625 -1.024 -5.706 1.00 84.00 71 ASN A N 1
ATOM 581 C CA . ASN A 1 71 ? 11.196 -1.072 -6.030 1.00 84.00 7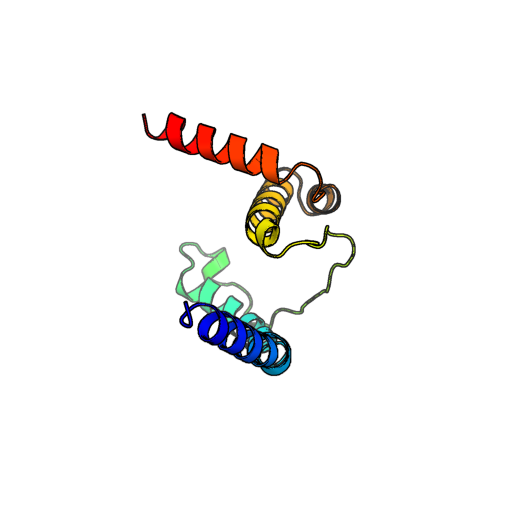1 ASN A CA 1
ATOM 582 C C . ASN A 1 71 ? 10.288 -0.960 -4.798 1.00 84.00 71 ASN A C 1
ATOM 584 O O . ASN A 1 71 ? 9.078 -0.776 -4.937 1.00 84.00 71 ASN A O 1
ATOM 588 N N . SER A 1 72 ? 10.848 -1.058 -3.587 1.00 87.94 72 SER A N 1
ATOM 589 C CA . SER A 1 72 ? 10.070 -1.084 -2.339 1.00 87.94 72 SER A CA 1
ATOM 590 C C . SER A 1 72 ? 9.223 0.176 -2.129 1.00 87.94 72 SER A C 1
ATOM 592 O O . SER A 1 72 ? 8.076 0.073 -1.694 1.00 87.94 72 SER A O 1
ATOM 594 N N . GLY A 1 73 ? 9.753 1.349 -2.496 1.00 89.06 73 GLY A N 1
ATOM 595 C CA . GLY A 1 73 ? 9.030 2.619 -2.414 1.00 89.06 73 GLY A CA 1
ATOM 596 C C . GLY A 1 73 ? 7.823 2.670 -3.351 1.00 89.06 73 GLY A C 1
ATOM 597 O O . GLY A 1 73 ? 6.721 2.996 -2.915 1.00 89.06 73 GLY A O 1
ATOM 598 N N . MET A 1 74 ? 8.000 2.269 -4.614 1.00 89.75 74 MET A N 1
ATOM 599 C CA . MET A 1 74 ? 6.901 2.239 -5.586 1.00 89.75 74 MET A CA 1
ATOM 600 C C . MET A 1 74 ? 5.836 1.217 -5.204 1.00 89.75 74 MET A C 1
ATOM 602 O O . MET A 1 74 ? 4.650 1.531 -5.225 1.00 89.75 74 MET A O 1
ATOM 606 N N . LEU A 1 75 ? 6.239 0.016 -4.780 1.00 90.75 75 LEU A N 1
AT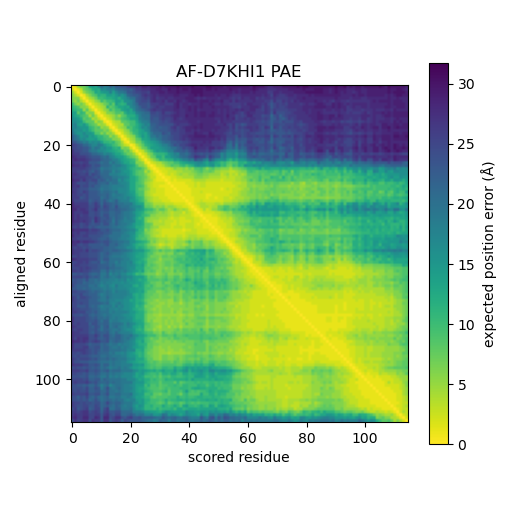OM 607 C CA . LEU A 1 75 ? 5.294 -0.999 -4.314 1.00 90.75 75 LEU A CA 1
ATOM 608 C C . LEU A 1 75 ? 4.450 -0.496 -3.137 1.00 90.75 75 LEU A C 1
ATOM 610 O O . LEU A 1 75 ? 3.247 -0.744 -3.112 1.00 90.75 75 LEU A O 1
ATOM 614 N N . ALA A 1 76 ? 5.039 0.254 -2.200 1.00 90.81 76 ALA A N 1
ATOM 615 C CA . ALA A 1 76 ? 4.291 0.856 -1.100 1.00 90.81 76 ALA A CA 1
ATOM 616 C C . ALA A 1 76 ? 3.212 1.838 -1.593 1.00 90.81 76 ALA A C 1
ATOM 618 O O . ALA A 1 76 ? 2.073 1.762 -1.131 1.00 90.81 76 ALA A O 1
ATOM 619 N N . LEU A 1 77 ? 3.539 2.709 -2.555 1.00 90.62 77 LEU A N 1
ATOM 620 C CA . LEU A 1 77 ? 2.574 3.637 -3.159 1.00 90.62 77 LEU A CA 1
ATOM 621 C C . LEU A 1 77 ? 1.430 2.886 -3.850 1.00 90.62 77 LEU A C 1
ATOM 623 O O . LEU A 1 77 ? 0.262 3.172 -3.591 1.00 90.62 77 LEU A O 1
ATOM 627 N N . TYR A 1 78 ? 1.748 1.860 -4.641 1.00 89.81 78 TYR A N 1
ATOM 628 C CA . TYR A 1 78 ? 0.735 1.064 -5.336 1.00 89.81 78 TYR A CA 1
ATOM 629 C C . TYR A 1 78 ? -0.153 0.258 -4.393 1.00 89.81 78 TYR A C 1
ATOM 631 O O . TYR A 1 78 ? -1.343 0.100 -4.661 1.00 89.81 78 TYR A O 1
ATOM 639 N N . PHE A 1 79 ? 0.377 -0.241 -3.275 1.00 92.94 79 PHE A N 1
ATOM 640 C CA . PHE A 1 79 ? -0.463 -0.885 -2.268 1.00 92.94 79 PHE A CA 1
ATOM 641 C C . PHE A 1 79 ? -1.452 0.095 -1.640 1.00 92.94 79 PHE A C 1
ATOM 643 O O . PHE A 1 79 ? -2.609 -0.272 -1.437 1.00 92.94 79 PHE A O 1
ATOM 650 N N . LEU A 1 80 ? -1.025 1.330 -1.362 1.00 92.56 80 LEU A N 1
ATOM 651 C CA . LEU A 1 80 ? -1.906 2.370 -0.830 1.00 92.56 80 LEU A CA 1
ATOM 652 C C . LEU A 1 80 ? -2.992 2.750 -1.837 1.00 92.56 80 LEU A C 1
ATOM 654 O O . LEU A 1 80 ? -4.166 2.782 -1.475 1.00 92.56 80 LEU A O 1
ATOM 658 N N . GLU A 1 81 ? -2.622 2.970 -3.096 1.00 90.88 81 GLU A N 1
ATOM 659 C CA . GLU A 1 81 ? -3.558 3.304 -4.172 1.00 90.88 81 GLU A CA 1
ATOM 660 C C . GLU A 1 81 ? -4.574 2.177 -4.417 1.00 90.88 81 GLU A C 1
ATOM 662 O O . GLU A 1 81 ? -5.788 2.403 -4.443 1.00 90.88 81 GLU A O 1
ATOM 667 N N . ALA A 1 82 ? -4.098 0.935 -4.530 1.00 92.31 82 ALA A N 1
ATOM 668 C CA . ALA A 1 82 ? -4.951 -0.234 -4.707 1.00 92.31 82 ALA A CA 1
ATOM 669 C C . ALA A 1 82 ? -5.919 -0.400 -3.526 1.00 92.31 82 ALA A C 1
ATOM 671 O O . ALA A 1 82 ? -7.113 -0.645 -3.719 1.00 92.31 82 ALA A O 1
ATOM 672 N N . HIS A 1 83 ? -5.428 -0.215 -2.298 1.00 93.62 83 HIS A N 1
ATOM 673 C CA . HIS A 1 83 ? -6.265 -0.275 -1.108 1.00 93.62 83 HIS A CA 1
ATOM 674 C C . HIS A 1 83 ? -7.305 0.855 -1.076 1.00 93.62 83 HIS A C 1
ATOM 676 O O . HIS A 1 83 ? -8.460 0.607 -0.734 1.00 93.62 83 HIS A O 1
ATOM 682 N N . ALA A 1 84 ? -6.928 2.078 -1.451 1.00 92.19 84 ALA A N 1
ATOM 683 C CA . ALA A 1 84 ? -7.831 3.226 -1.474 1.00 92.19 84 ALA A CA 1
ATOM 684 C C . ALA A 1 84 ? -8.954 3.077 -2.515 1.00 92.19 84 ALA A C 1
ATOM 686 O O . ALA A 1 84 ? -10.083 3.490 -2.261 1.00 92.19 84 ALA A O 1
ATOM 687 N N . THR A 1 85 ? -8.664 2.464 -3.665 1.00 92.56 85 THR A N 1
ATOM 688 C CA . THR A 1 85 ? -9.609 2.355 -4.791 1.00 92.56 85 THR A CA 1
ATOM 689 C C . THR A 1 85 ? -10.486 1.103 -4.758 1.00 92.56 85 THR A C 1
ATOM 691 O O . THR A 1 85 ? -11.606 1.128 -5.264 1.00 92.56 85 THR A O 1
ATOM 694 N N . GLY A 1 86 ? -10.021 -0.004 -4.171 1.00 89.00 86 GLY A N 1
ATOM 695 C CA . GLY A 1 86 ? -10.799 -1.250 -4.133 1.00 89.00 86 GLY A CA 1
ATOM 696 C C . GLY A 1 86 ? -10.471 -2.185 -2.972 1.00 89.00 86 GLY A C 1
ATOM 697 O O . GLY A 1 86 ? -10.750 -3.388 -3.038 1.00 89.00 86 GLY A O 1
ATOM 698 N N . GLY A 1 87 ? -9.885 -1.644 -1.903 1.00 91.62 87 GLY A N 1
ATOM 699 C CA . GLY A 1 87 ? -9.580 -2.376 -0.681 1.00 91.62 87 GLY A CA 1
ATOM 700 C C . GLY A 1 87 ? -8.550 -3.486 -0.877 1.00 91.62 87 GLY A C 1
ATOM 701 O O . GLY A 1 87 ? -7.819 -3.545 -1.867 1.00 91.62 87 GLY A O 1
ATOM 702 N N . ILE A 1 88 ? -8.510 -4.413 0.082 1.00 89.56 88 ILE A N 1
ATOM 703 C CA . ILE A 1 88 ? -7.490 -5.470 0.137 1.00 89.56 88 ILE A CA 1
ATOM 704 C C . ILE A 1 88 ? -7.473 -6.378 -1.105 1.00 89.56 88 ILE A C 1
ATOM 706 O O . ILE A 1 88 ? -6.422 -6.881 -1.489 1.00 89.56 88 ILE A O 1
ATOM 710 N N . SER A 1 89 ? -8.618 -6.541 -1.777 1.00 92.62 89 SER A N 1
ATOM 711 C CA . SER A 1 89 ? -8.732 -7.364 -2.986 1.00 92.62 89 SER A CA 1
ATOM 712 C C . SER A 1 89 ? -7.834 -6.864 -4.122 1.00 92.62 89 SER A C 1
ATOM 714 O O . SER A 1 89 ? -7.200 -7.663 -4.807 1.00 92.62 89 SER A O 1
ATOM 716 N N . LYS A 1 90 ? -7.725 -5.540 -4.284 1.00 91.69 90 LYS A N 1
ATOM 717 C CA . LYS A 1 90 ? -6.875 -4.908 -5.297 1.00 91.69 90 LYS A CA 1
ATOM 718 C C . LYS A 1 90 ? -5.402 -4.953 -4.917 1.00 91.69 90 LYS A C 1
ATOM 720 O O . LYS A 1 90 ? -4.561 -5.056 -5.803 1.00 91.69 90 LYS A O 1
ATOM 725 N N . VAL A 1 91 ? -5.087 -4.943 -3.622 1.00 91.06 91 VAL A N 1
ATOM 726 C CA . VAL A 1 91 ? -3.706 -5.043 -3.122 1.00 91.06 91 VAL A CA 1
ATOM 727 C C . VAL A 1 91 ? -3.054 -6.354 -3.577 1.00 91.06 91 VAL A C 1
ATOM 729 O O . VAL A 1 91 ? -1.890 -6.354 -3.966 1.00 91.06 91 VAL A O 1
ATOM 732 N N . TYR A 1 92 ? -3.802 -7.462 -3.614 1.00 93.00 92 TYR A N 1
ATOM 733 C CA . TYR A 1 92 ? -3.291 -8.759 -4.091 1.00 93.00 92 TYR A CA 1
ATOM 734 C C . TYR A 1 92 ? -3.050 -8.832 -5.601 1.00 93.00 92 TYR A C 1
ATOM 736 O O . TYR A 1 92 ? -2.407 -9.766 -6.070 1.00 93.00 92 TYR A O 1
ATOM 744 N N . LEU A 1 93 ? -3.561 -7.867 -6.367 1.00 92.06 93 LEU A N 1
ATOM 745 C CA . LEU A 1 93 ? -3.358 -7.797 -7.815 1.00 92.06 93 LEU A CA 1
ATOM 746 C C . LEU A 1 93 ? -2.139 -6.950 -8.195 1.00 92.06 93 LEU A C 1
ATOM 748 O O . LEU A 1 93 ? -1.760 -6.921 -9.364 1.00 92.06 93 LEU A O 1
ATOM 752 N N . VAL A 1 94 ? -1.528 -6.253 -7.233 1.00 91.06 94 VAL A N 1
ATOM 753 C CA . VAL A 1 94 ? -0.309 -5.475 -7.464 1.00 91.06 94 VAL A CA 1
ATOM 754 C C . VAL A 1 94 ? 0.846 -6.431 -7.756 1.00 91.06 94 VAL A C 1
ATOM 756 O O . VAL A 1 94 ? 1.068 -7.397 -7.028 1.00 91.06 94 VAL A O 1
ATOM 759 N N . GLN A 1 95 ? 1.593 -6.142 -8.820 1.00 90.62 95 GLN A N 1
ATOM 760 C CA . GLN A 1 95 ? 2.756 -6.909 -9.264 1.00 90.62 95 GLN A CA 1
ATOM 761 C C . GLN A 1 95 ? 3.963 -5.985 -9.412 1.00 90.62 95 GLN A C 1
ATOM 763 O O . GLN A 1 95 ? 3.811 -4.826 -9.781 1.00 90.62 95 GLN A O 1
ATOM 768 N N . GLU A 1 96 ? 5.165 -6.504 -9.163 1.00 88.62 96 GLU A N 1
ATOM 769 C CA . GLU A 1 96 ? 6.415 -5.746 -9.329 1.00 88.62 96 GLU A CA 1
ATOM 770 C C . GLU A 1 96 ? 6.774 -5.500 -10.811 1.00 88.62 96 GLU A C 1
ATOM 772 O O . GLU A 1 96 ? 7.541 -4.597 -11.146 1.00 88.62 96 GLU A O 1
ATOM 777 N N . SER A 1 97 ? 6.204 -6.273 -11.736 1.00 87.62 97 SER A N 1
ATOM 778 C CA . SER A 1 97 ? 6.429 -6.078 -13.168 1.00 87.62 97 SER A CA 1
ATOM 779 C C . SER A 1 97 ? 5.990 -4.681 -13.618 1.00 87.62 97 SER A C 1
ATOM 781 O O . SER A 1 97 ? 4.874 -4.249 -13.325 1.00 87.62 97 SER A O 1
ATOM 783 N N . GLY A 1 98 ? 6.853 -3.992 -14.367 1.00 81.06 98 GLY A N 1
ATOM 784 C CA . GLY A 1 98 ? 6.565 -2.653 -14.888 1.00 81.06 98 GLY A CA 1
ATOM 785 C C . GLY A 1 98 ? 6.704 -1.522 -13.863 1.00 81.06 98 GLY A C 1
ATOM 786 O O . GLY A 1 98 ? 6.373 -0.386 -14.185 1.00 81.06 98 GLY A O 1
ATOM 787 N N . MET A 1 99 ? 7.220 -1.785 -12.651 1.00 84.81 99 MET A N 1
ATOM 788 C CA . MET A 1 99 ? 7.405 -0.751 -11.617 1.00 84.81 99 MET A CA 1
ATOM 789 C C . MET A 1 99 ? 8.290 0.414 -12.069 1.00 84.81 99 MET A C 1
ATOM 791 O O . MET A 1 99 ? 8.036 1.553 -11.691 1.00 84.81 99 MET A O 1
ATOM 795 N N . ARG A 1 100 ? 9.303 0.148 -12.901 1.00 83.44 100 ARG A N 1
ATOM 796 C CA . ARG A 1 100 ? 10.192 1.189 -13.424 1.00 83.44 100 ARG A CA 1
ATOM 797 C C . ARG A 1 100 ? 9.473 2.157 -14.364 1.00 83.44 100 ARG A C 1
ATOM 799 O O . ARG A 1 100 ? 9.526 3.356 -14.141 1.00 83.44 100 ARG A O 1
ATOM 806 N N . GLU A 1 101 ? 8.801 1.631 -15.383 1.00 85.25 101 GLU A N 1
ATOM 807 C CA . GLU A 1 101 ? 8.034 2.434 -16.348 1.00 85.25 101 GLU A CA 1
ATOM 808 C C . GLU A 1 101 ? 6.975 3.280 -15.632 1.00 85.25 101 GLU A C 1
ATOM 810 O O . GLU A 1 101 ? 6.793 4.461 -15.904 1.00 85.25 101 GLU A O 1
ATOM 815 N N . ARG A 1 102 ? 6.337 2.682 -14.631 1.00 82.69 102 ARG A N 1
ATOM 816 C CA . ARG A 1 102 ? 5.378 3.350 -13.760 1.00 82.69 102 ARG A CA 1
ATOM 817 C C . ARG A 1 102 ? 5.982 4.464 -12.907 1.00 82.69 102 ARG A C 1
ATOM 819 O O . ARG A 1 102 ? 5.371 5.516 -12.763 1.00 82.69 102 ARG A O 1
ATOM 826 N N . ALA A 1 103 ? 7.174 4.258 -12.349 1.00 86.38 103 ALA A N 1
ATOM 827 C CA . ALA A 1 103 ? 7.886 5.306 -11.621 1.00 86.38 103 ALA A CA 1
ATOM 828 C C . ALA A 1 103 ? 8.242 6.486 -12.535 1.00 86.38 103 ALA A C 1
ATOM 830 O O . ALA A 1 103 ? 8.149 7.638 -12.123 1.00 86.38 103 ALA A O 1
ATOM 831 N N . GLU A 1 104 ? 8.622 6.195 -13.780 1.00 88.38 104 GLU A N 1
ATOM 832 C CA . GLU A 1 104 ? 8.903 7.208 -14.798 1.00 88.38 104 GLU A CA 1
ATOM 833 C C . GLU A 1 104 ? 7.627 7.995 -15.161 1.00 88.38 104 GLU A C 1
ATOM 835 O O . GLU A 1 104 ? 7.673 9.222 -15.202 1.00 88.38 104 GLU A O 1
ATOM 840 N N . GLN A 1 105 ? 6.478 7.328 -15.323 1.00 87.75 105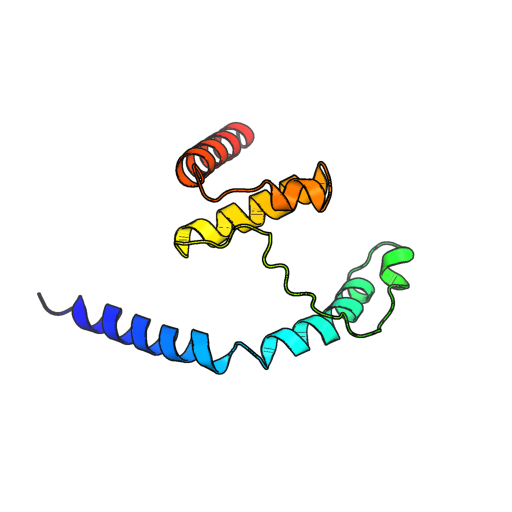 GLN A N 1
ATOM 841 C CA . GLN A 1 105 ? 5.176 7.984 -15.539 1.00 87.75 105 GLN A CA 1
ATOM 842 C C . GLN A 1 105 ? 4.774 8.882 -14.364 1.00 87.75 105 GLN A C 1
ATOM 844 O O . GLN A 1 105 ? 4.448 10.047 -14.572 1.00 87.75 105 GLN A O 1
ATOM 849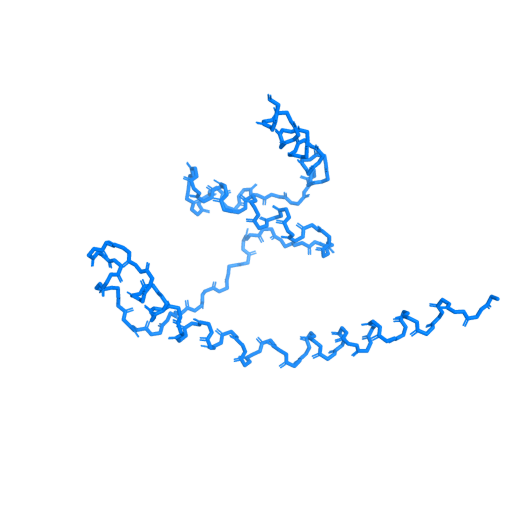 N N . LEU A 1 106 ? 4.878 8.378 -13.131 1.00 87.69 106 LEU A N 1
ATOM 850 C CA . LEU A 1 106 ? 4.568 9.157 -11.931 1.00 87.69 106 LEU A CA 1
ATOM 851 C C . LEU A 1 106 ? 5.446 10.414 -11.832 1.00 87.69 106 LEU A C 1
ATOM 853 O O . LEU A 1 106 ? 4.965 11.481 -11.463 1.00 87.69 106 LEU A O 1
ATOM 857 N N . ALA A 1 107 ? 6.730 10.312 -12.187 1.00 87.88 107 ALA A N 1
ATOM 858 C CA . ALA A 1 107 ? 7.628 11.463 -12.190 1.00 87.88 107 ALA A CA 1
ATOM 859 C C . ALA A 1 107 ? 7.195 12.538 -13.203 1.00 87.88 107 ALA A C 1
ATOM 861 O O . ALA A 1 107 ? 7.307 13.730 -12.914 1.00 87.88 107 ALA A O 1
ATOM 862 N N . VAL A 1 108 ? 6.683 12.127 -14.369 1.00 91.00 108 VAL A N 1
ATOM 863 C CA . VAL A 1 108 ? 6.119 13.044 -15.371 1.00 91.00 108 VAL A CA 1
ATOM 864 C C 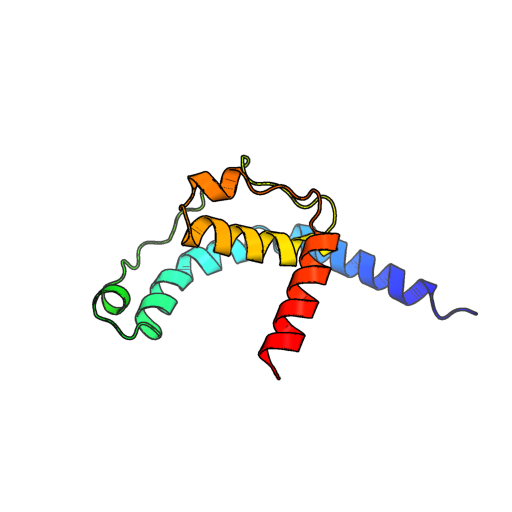. VAL A 1 108 ? 4.847 13.703 -14.841 1.00 91.00 108 VAL A C 1
ATOM 866 O O . VAL A 1 108 ? 4.758 14.927 -14.867 1.00 91.00 108 VAL A O 1
ATOM 869 N N . GLU A 1 109 ? 3.909 12.927 -14.296 1.00 88.38 109 GLU A N 1
ATOM 870 C CA . GLU A 1 109 ? 2.655 13.449 -13.734 1.00 88.38 109 GLU A CA 1
ATOM 871 C C . GLU A 1 109 ? 2.907 14.478 -12.624 1.00 88.38 109 GLU A C 1
ATOM 873 O O . GLU A 1 109 ? 2.289 15.543 -12.607 1.00 88.38 109 GLU A O 1
ATOM 878 N N . MET A 1 110 ? 3.857 14.199 -11.725 1.00 87.88 110 MET A N 1
ATOM 879 C CA . MET A 1 110 ? 4.249 15.134 -10.668 1.00 87.88 110 MET A CA 1
ATOM 880 C C . MET A 1 110 ? 4.816 16.438 -11.237 1.00 87.88 110 MET A C 1
ATOM 882 O O . MET A 1 110 ? 4.458 17.516 -10.771 1.00 87.88 110 MET A O 1
ATOM 886 N N . TYR A 1 111 ? 5.672 16.352 -12.258 1.00 88.81 111 TYR A N 1
ATOM 887 C CA . TYR A 1 111 ? 6.254 17.530 -12.900 1.00 88.81 111 TYR A CA 1
ATOM 888 C C . TYR A 1 111 ? 5.212 18.372 -13.652 1.00 88.81 111 TYR A C 1
ATOM 890 O O . TYR A 1 111 ? 5.309 19.599 -13.683 1.00 88.81 111 TYR A O 1
ATOM 898 N N . GLU A 1 112 ? 4.222 17.732 -14.273 1.00 89.62 112 GLU A N 1
ATOM 899 C CA . GLU A 1 112 ? 3.157 18.420 -15.007 1.00 89.62 112 GLU A CA 1
ATOM 900 C C . GLU A 1 112 ? 2.112 19.050 -14.082 1.00 89.62 112 GLU A C 1
ATOM 902 O O . GLU A 1 112 ? 1.614 20.126 -14.395 1.00 89.62 112 GLU A O 1
ATOM 907 N N . HIS A 1 113 ? 1.820 18.438 -12.932 1.00 79.12 113 HIS A N 1
ATOM 908 C CA . HIS A 1 113 ? 0.891 18.987 -11.940 1.00 79.12 113 HIS A CA 1
ATOM 909 C C . HIS A 1 113 ? 1.434 20.245 -11.232 1.00 79.12 113 HIS A C 1
ATOM 911 O O . HIS A 1 113 ? 0.667 21.037 -10.687 1.00 79.12 113 HIS A O 1
ATOM 917 N N . GLU A 1 114 ? 2.754 20.434 -11.202 1.00 59.94 114 GLU A N 1
ATOM 918 C CA . GLU A 1 114 ? 3.398 21.619 -10.614 1.00 59.94 114 GLU A CA 1
ATOM 919 C C . GLU A 1 114 ? 3.468 22.831 -11.567 1.00 59.94 114 GLU A C 1
ATOM 921 O O . GLU A 1 114 ? 3.968 23.887 -11.168 1.00 59.94 114 GLU A O 1
ATOM 926 N N . LYS A 1 115 ? 2.977 22.705 -12.808 1.00 54.19 115 LYS A N 1
ATOM 927 C CA . LYS A 1 115 ? 2.846 23.809 -13.774 1.00 54.19 115 LYS A CA 1
ATOM 928 C C . LYS A 1 115 ? 1.459 24.438 -13.755 1.00 54.19 115 LYS A C 1
ATOM 930 O O . LYS A 1 115 ? 1.411 25.677 -13.929 1.00 54.19 115 LYS A O 1
#